Protein AF-A0A8J4U2X2-F1 (afdb_monomer_lite)

InterPro domains:
  IPR003360 US22-like [PF02393] (19-129)

Radius of gyration: 14.1 Å; chains: 1; bounding box: 42×29×34 Å

Foldseek 3Di:
DVVLLVQQQPAADPVRWGPVVVLQVSLVVCAQDWAAFPPPHPKTWGRHWCCPFPCRPVPVVQQQVQPFWDLHRWHKTWGTWIAPQPAQAVNNTWTWIQTRQAFIWTDHDQKTARQGSHSCCCRVPHGRPPHPDMTGGNPSVPVD

pLDDT: mean 94.28, std 7.14, range [53.06, 98.69]

Structure (mmCIF, N/CA/C/O backbone):
data_AF-A0A8J4U2X2-F1
#
_entry.id   AF-A0A8J4U2X2-F1
#
loop_
_atom_site.group_PDB
_atom_site.id
_atom_site.type_symbol
_atom_site.label_atom_id
_atom_site.label_alt_id
_atom_site.label_comp_id
_atom_site.label_asym_id
_atom_site.label_entity_id
_atom_site.label_seq_id
_atom_site.pdbx_PDB_ins_code
_atom_site.Cartn_x
_atom_site.Cartn_y
_atom_site.Cartn_z
_atom_site.occupancy
_atom_site.B_iso_or_equiv
_atom_site.auth_seq_id
_atom_site.auth_comp_id
_atom_site.auth_asym_id
_atom_site.auth_atom_id
_atom_site.pdbx_PDB_model_num
ATOM 1 N N . CYS A 1 1 ? -15.477 -3.870 9.985 1.00 53.06 1 CYS A N 1
ATOM 2 C CA . CYS A 1 1 ? -16.219 -3.233 8.874 1.00 53.06 1 CYS A CA 1
ATOM 3 C C . CYS A 1 1 ? -15.967 -4.153 7.697 1.00 53.06 1 CYS A C 1
ATOM 5 O O . CYS A 1 1 ? -15.072 -3.908 6.908 1.00 53.06 1 CYS A O 1
ATOM 7 N N . ASP A 1 2 ? -16.656 -5.291 7.678 1.00 60.47 2 ASP A N 1
ATOM 8 C CA . ASP A 1 2 ? -16.091 -6.519 7.090 1.00 60.47 2 ASP A CA 1
ATOM 9 C C . ASP A 1 2 ? -16.287 -6.589 5.559 1.00 60.47 2 ASP A C 1
ATOM 11 O O . ASP A 1 2 ? -15.861 -7.535 4.898 1.00 60.47 2 ASP A O 1
ATOM 15 N N . GLY A 1 3 ? -16.943 -5.571 4.987 1.00 81.81 3 GLY A N 1
ATOM 16 C CA . GLY A 1 3 ? -17.270 -5.493 3.563 1.00 81.81 3 GLY A CA 1
ATOM 17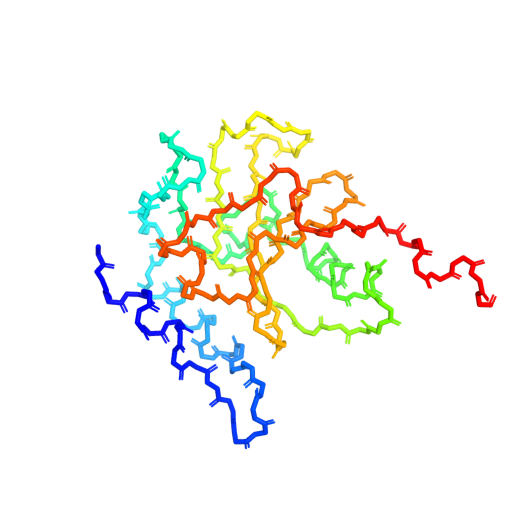 C C . GLY A 1 3 ? -16.063 -5.196 2.676 1.00 81.81 3 GLY A C 1
ATOM 18 O O . GLY A 1 3 ? -15.853 -5.901 1.696 1.00 81.81 3 GLY A O 1
ATOM 19 N N . ILE A 1 4 ? -15.239 -4.206 3.039 1.00 86.69 4 ILE A N 1
ATOM 20 C CA . ILE A 1 4 ? -14.114 -3.780 2.193 1.00 86.69 4 ILE A CA 1
ATOM 21 C C . ILE A 1 4 ? -13.025 -4.851 2.086 1.00 86.69 4 ILE A C 1
ATOM 23 O O . ILE A 1 4 ? -12.516 -5.090 0.999 1.00 86.69 4 ILE A O 1
ATOM 27 N N . GLU A 1 5 ? -12.704 -5.532 3.188 1.00 86.44 5 GLU A N 1
ATOM 28 C CA . GLU A 1 5 ? -11.699 -6.602 3.210 1.00 86.44 5 GLU A CA 1
ATOM 29 C C . GLU A 1 5 ? -12.090 -7.727 2.242 1.00 86.44 5 GLU A C 1
ATOM 31 O O . GLU A 1 5 ? -11.269 -8.206 1.463 1.00 86.44 5 GLU A O 1
ATOM 36 N N . SER A 1 6 ? -13.377 -8.094 2.254 1.00 85.56 6 SER A N 1
ATOM 37 C CA . SER A 1 6 ? -13.947 -9.117 1.375 1.00 85.56 6 SER A CA 1
ATOM 38 C C . SER A 1 6 ? -13.974 -8.678 -0.089 1.00 85.56 6 SER A C 1
ATOM 40 O O . SER A 1 6 ? -13.718 -9.499 -0.966 1.00 85.56 6 SER A O 1
ATOM 42 N N . GLU A 1 7 ? -14.284 -7.405 -0.357 1.00 91.50 7 GLU A N 1
ATOM 43 C CA . GLU A 1 7 ? -14.241 -6.851 -1.712 1.00 91.50 7 GLU A CA 1
ATOM 44 C C . GLU A 1 7 ? -12.805 -6.860 -2.238 1.00 91.50 7 GLU A C 1
ATOM 46 O O . GLU A 1 7 ? -12.560 -7.494 -3.253 1.00 91.50 7 GLU A O 1
ATOM 51 N N . LEU A 1 8 ? -11.844 -6.282 -1.511 1.00 88.94 8 LEU A N 1
ATOM 52 C CA . LEU A 1 8 ? -10.436 -6.222 -1.923 1.00 88.94 8 LEU A CA 1
ATOM 53 C C . LEU A 1 8 ? -9.803 -7.609 -2.119 1.00 88.94 8 LEU A C 1
ATOM 55 O O . LEU A 1 8 ? -9.038 -7.807 -3.058 1.00 88.94 8 LEU A O 1
ATOM 59 N N . ALA A 1 9 ? -10.127 -8.589 -1.270 1.00 85.00 9 ALA A N 1
ATOM 60 C CA . ALA A 1 9 ? -9.568 -9.938 -1.365 1.00 85.00 9 ALA A CA 1
ATOM 61 C C . ALA A 1 9 ? -10.111 -10.762 -2.551 1.00 85.00 9 ALA A C 1
ATOM 63 O O . ALA A 1 9 ? -9.589 -11.841 -2.823 1.00 85.00 9 ALA A O 1
ATOM 64 N N . GLY A 1 10 ? -11.171 -10.302 -3.224 1.00 81.00 10 GLY A N 1
ATOM 65 C CA . GLY A 1 10 ? -11.837 -11.023 -4.312 1.00 81.00 10 GLY A CA 1
ATOM 66 C C . GLY A 1 10 ? -11.496 -10.538 -5.723 1.00 81.00 10 GLY A C 1
ATOM 67 O O . GLY A 1 10 ? -12.020 -11.100 -6.684 1.00 81.00 10 GLY A O 1
ATOM 68 N N . LEU A 1 11 ? -10.661 -9.506 -5.867 1.00 86.75 11 LEU A N 1
ATOM 69 C CA . LEU A 1 11 ? -10.449 -8.814 -7.143 1.00 86.75 11 LEU A CA 1
ATOM 70 C C . LEU A 1 11 ? -9.293 -9.419 -7.928 1.00 86.75 11 LEU A C 1
ATOM 72 O O . LEU A 1 11 ? -8.173 -8.923 -7.884 1.00 86.75 11 LEU A O 1
ATOM 76 N N . TYR A 1 12 ? -9.585 -10.484 -8.670 1.00 85.44 12 TYR A N 1
ATOM 77 C CA . TYR A 1 12 ? -8.643 -11.103 -9.595 1.00 85.44 12 TYR A CA 1
ATOM 78 C C . TYR A 1 12 ? -9.161 -11.034 -11.033 1.00 85.44 12 TYR A C 1
ATOM 80 O O . TYR A 1 12 ? -10.323 -11.327 -11.312 1.00 85.44 12 TYR A O 1
ATOM 88 N N . THR A 1 13 ? -8.263 -10.707 -11.953 1.00 84.44 13 THR A N 1
ATOM 89 C CA . THR A 1 13 ? -8.448 -10.829 -13.400 1.00 84.44 13 THR A CA 1
ATOM 90 C C . THR A 1 13 ? -8.483 -12.300 -13.831 1.00 84.44 13 THR A C 1
ATOM 92 O O . THR A 1 13 ? -8.025 -13.194 -13.115 1.00 84.44 13 THR A O 1
ATOM 95 N N . GLU A 1 14 ? -8.940 -12.572 -15.059 1.00 76.12 14 GLU A N 1
ATOM 96 C CA . GLU A 1 14 ? -8.900 -13.923 -15.650 1.00 76.12 14 GLU A CA 1
ATOM 97 C C . GLU A 1 14 ? -7.474 -14.510 -15.731 1.00 76.12 14 GLU A C 1
ATOM 99 O O . GLU A 1 14 ? -7.305 -15.728 -15.777 1.00 76.12 14 GLU A O 1
ATOM 104 N N . GLY A 1 15 ? -6.443 -13.653 -15.713 1.00 78.00 15 GLY A N 1
ATOM 105 C CA . GLY A 1 15 ? -5.028 -14.034 -15.707 1.00 78.00 15 GLY A CA 1
ATOM 106 C C . GLY A 1 15 ? -4.449 -14.349 -14.323 1.00 78.00 15 GLY A C 1
ATOM 107 O O . GLY A 1 15 ? -3.265 -14.662 -14.230 1.00 78.00 15 GLY A O 1
ATOM 108 N N . GLY A 1 16 ? -5.246 -14.260 -13.252 1.00 83.50 16 GLY A N 1
ATOM 109 C CA . GLY A 1 16 ? -4.808 -14.526 -11.877 1.00 83.50 16 GLY A CA 1
ATOM 110 C C . GLY A 1 16 ? -4.042 -13.380 -11.205 1.00 83.50 16 GLY A C 1
ATOM 111 O O . GLY A 1 16 ? -3.553 -13.566 -10.095 1.00 83.50 16 GLY A O 1
ATOM 112 N N . ARG A 1 17 ? -3.953 -12.210 -11.850 1.00 89.81 17 ARG A N 1
ATOM 113 C CA . ARG A 1 17 ? -3.439 -10.958 -11.262 1.00 89.81 17 ARG A CA 1
ATOM 114 C C . ARG A 1 17 ? -4.555 -10.161 -10.608 1.00 89.81 17 ARG A C 1
ATOM 116 O O . ARG A 1 17 ? -5.710 -10.347 -10.986 1.00 89.81 17 ARG A O 1
ATOM 123 N N . ILE A 1 18 ? -4.219 -9.254 -9.701 1.00 93.94 18 ILE A N 1
ATOM 124 C CA . ILE A 1 18 ? -5.191 -8.335 -9.105 1.00 93.94 18 ILE A CA 1
ATOM 125 C C . ILE A 1 18 ? -5.777 -7.399 -10.170 1.00 93.94 18 ILE A C 1
ATOM 127 O O . ILE A 1 18 ? -5.052 -6.873 -11.013 1.00 93.94 18 ILE A O 1
ATOM 131 N N . ASP A 1 19 ? -7.093 -7.186 -10.131 1.00 95.81 19 ASP A N 1
ATOM 132 C CA . ASP A 1 19 ? -7.762 -6.149 -10.927 1.00 95.81 19 ASP A CA 1
ATOM 133 C C . ASP A 1 19 ? -7.608 -4.790 -10.228 1.00 95.81 19 ASP A C 1
ATOM 135 O O . ASP A 1 19 ? -8.404 -4.414 -9.363 1.00 95.81 19 ASP A O 1
ATOM 139 N N . LEU A 1 20 ? -6.526 -4.081 -10.554 1.00 95.56 20 LEU A N 1
ATOM 140 C CA . LEU A 1 20 ? -6.153 -2.833 -9.886 1.00 95.56 20 LEU A CA 1
ATOM 141 C C . LEU A 1 20 ? -7.125 -1.674 -10.163 1.00 95.56 20 LEU A C 1
ATOM 143 O O . LEU A 1 20 ? -7.290 -0.807 -9.300 1.00 95.56 20 LEU A O 1
ATOM 147 N N . ASP A 1 21 ? -7.812 -1.677 -11.307 1.00 95.69 21 ASP A N 1
ATOM 148 C CA . ASP A 1 21 ? -8.833 -0.672 -11.624 1.00 95.69 21 ASP A CA 1
ATOM 149 C C . ASP A 1 21 ? -10.045 -0.833 -10.698 1.00 95.69 21 ASP A C 1
ATOM 151 O O . ASP A 1 21 ? -10.542 0.144 -10.123 1.00 95.69 21 ASP A O 1
ATOM 155 N N . GLU A 1 22 ? -10.502 -2.072 -10.490 1.00 95.88 22 GLU A N 1
ATOM 156 C CA . GLU A 1 22 ? -11.591 -2.323 -9.547 1.00 95.88 22 GLU A CA 1
ATOM 157 C C . GLU A 1 22 ? -11.149 -2.108 -8.095 1.00 95.88 22 GLU A C 1
ATOM 159 O O . GLU A 1 22 ? -11.928 -1.578 -7.298 1.00 95.88 22 GLU A O 1
ATOM 164 N N . VAL A 1 23 ? -9.890 -2.402 -7.747 1.00 97.12 23 VAL A N 1
ATOM 165 C CA . VAL A 1 23 ? -9.336 -2.040 -6.430 1.00 97.12 23 VAL A CA 1
ATOM 166 C C . VAL A 1 23 ? -9.434 -0.533 -6.215 1.00 97.12 23 VAL A C 1
ATOM 168 O O . VAL A 1 23 ? -9.952 -0.104 -5.183 1.00 97.12 23 VAL A O 1
ATOM 171 N N . ALA A 1 24 ? -9.005 0.285 -7.180 1.00 96.69 24 ALA A N 1
ATOM 172 C CA . ALA A 1 24 ? -9.092 1.740 -7.077 1.00 96.69 24 ALA A CA 1
ATOM 173 C C . ALA A 1 24 ? -10.549 2.218 -6.914 1.00 96.69 24 ALA A C 1
ATOM 175 O O . ALA A 1 24 ? -10.826 3.117 -6.110 1.00 96.69 24 ALA A O 1
ATOM 176 N N . ASN A 1 25 ? -11.507 1.583 -7.601 1.00 96.88 25 ASN A N 1
ATOM 177 C CA . ASN A 1 25 ? -12.938 1.862 -7.431 1.00 96.88 25 ASN A CA 1
ATOM 178 C C . ASN A 1 25 ? -13.441 1.525 -6.021 1.00 96.88 25 ASN A C 1
ATOM 180 O O . ASN A 1 25 ? -14.213 2.298 -5.440 1.00 96.88 25 ASN A O 1
ATOM 184 N N . VAL A 1 26 ? -13.025 0.386 -5.462 1.00 96.38 26 VAL A N 1
ATOM 185 C CA . VAL A 1 26 ? -13.357 -0.024 -4.090 1.00 96.38 26 VAL A CA 1
ATOM 186 C C . VAL A 1 26 ? -12.739 0.949 -3.087 1.00 96.38 26 VAL A C 1
ATOM 188 O O . VAL A 1 26 ? -13.463 1.509 -2.264 1.00 96.38 26 VAL A O 1
ATOM 191 N N . VAL A 1 27 ? -11.445 1.250 -3.199 1.00 97.31 27 VAL A N 1
ATOM 192 C CA . VAL A 1 27 ? -10.744 2.213 -2.331 1.00 97.31 27 VAL A CA 1
ATOM 193 C C . VAL A 1 27 ? -11.444 3.570 -2.346 1.00 97.31 27 VAL A C 1
ATOM 195 O O . VAL A 1 27 ? -11.755 4.118 -1.290 1.00 97.31 27 VAL A O 1
ATOM 198 N N . LYS A 1 28 ? -11.794 4.088 -3.528 1.00 96.88 28 LYS A N 1
ATOM 199 C CA . LYS A 1 28 ? -12.529 5.353 -3.666 1.00 96.88 28 LYS A CA 1
ATOM 200 C C . LYS A 1 28 ? -13.888 5.318 -2.969 1.00 96.88 28 LYS A C 1
ATOM 202 O O . LYS A 1 28 ? -14.274 6.291 -2.323 1.00 96.88 28 LYS A O 1
ATOM 207 N N . ARG A 1 29 ? -14.621 4.209 -3.088 1.00 96.31 29 ARG A N 1
ATOM 208 C CA . ARG A 1 29 ? -15.949 4.024 -2.480 1.00 96.31 29 ARG A CA 1
ATOM 209 C C . ARG A 1 29 ? -15.893 3.997 -0.955 1.00 96.31 29 ARG A C 1
ATOM 211 O O . ARG A 1 29 ? -16.815 4.492 -0.311 1.00 96.31 29 ARG A O 1
ATOM 218 N N . TYR A 1 30 ? -14.823 3.437 -0.399 1.00 96.44 30 TYR A N 1
ATOM 219 C CA . TYR A 1 30 ? -14.612 3.301 1.041 1.00 96.44 30 TYR A CA 1
ATOM 220 C C . TYR A 1 30 ? -13.641 4.339 1.622 1.00 96.44 30 TYR A C 1
ATOM 222 O O . TYR A 1 30 ? -13.275 4.238 2.794 1.00 96.44 30 TYR A O 1
ATOM 230 N N . SER A 1 31 ? -13.247 5.349 0.843 1.00 97.06 31 SER A N 1
ATOM 231 C CA . SER A 1 31 ? -12.298 6.377 1.268 1.00 97.06 31 SER A CA 1
ATOM 232 C C . SER A 1 31 ? -12.729 7.043 2.581 1.00 97.06 31 SER A C 1
ATOM 234 O O . SER A 1 31 ? -13.887 7.424 2.757 1.00 97.06 31 SER A O 1
ATOM 236 N N . GLY A 1 32 ? -11.787 7.188 3.510 1.00 96.31 32 GLY A N 1
ATOM 237 C CA . GLY A 1 32 ? -12.006 7.685 4.870 1.00 96.31 32 GLY A CA 1
ATOM 238 C C . GLY A 1 32 ? -12.421 6.612 5.883 1.00 96.31 32 GLY A C 1
ATOM 239 O O . GLY A 1 32 ? -12.521 6.912 7.073 1.00 96.31 32 GLY A O 1
ATOM 240 N N . THR A 1 33 ? -12.644 5.364 5.457 1.00 97.06 33 THR A N 1
ATOM 241 C CA . THR A 1 33 ? -12.889 4.250 6.384 1.00 97.06 33 THR A CA 1
ATOM 242 C C . THR A 1 33 ? -11.633 3.967 7.202 1.00 97.06 33 THR A C 1
ATOM 244 O O . THR A 1 33 ? -10.540 3.875 6.652 1.00 97.06 33 THR A O 1
ATOM 247 N N . ILE A 1 34 ? -11.798 3.789 8.513 1.00 97.19 34 ILE A N 1
ATOM 248 C CA . ILE A 1 34 ? -10.719 3.414 9.431 1.00 97.19 34 ILE A CA 1
ATOM 249 C C . ILE A 1 34 ? -10.882 1.943 9.810 1.00 97.19 34 ILE A C 1
ATOM 251 O O . ILE A 1 34 ? -11.919 1.551 10.356 1.00 97.19 34 ILE A O 1
ATOM 255 N N . ILE A 1 35 ? -9.864 1.134 9.528 1.00 95.81 35 ILE A N 1
ATOM 256 C CA . ILE A 1 35 ? -9.836 -0.302 9.808 1.00 95.81 35 ILE A CA 1
ATOM 257 C C . ILE A 1 35 ? -8.730 -0.574 10.833 1.00 95.81 35 ILE A C 1
ATOM 259 O O . ILE A 1 35 ? -7.553 -0.413 10.508 1.00 95.81 35 ILE A O 1
ATOM 263 N N . PRO A 1 36 ? -9.066 -0.973 12.071 1.00 96.31 36 PRO A N 1
ATOM 264 C CA . PRO A 1 36 ? -8.062 -1.341 13.061 1.00 96.31 36 PRO A CA 1
ATOM 265 C C . PRO A 1 36 ? -7.208 -2.509 12.573 1.00 96.31 36 PRO A C 1
ATOM 267 O O . PRO A 1 36 ? -7.742 -3.538 12.163 1.00 96.31 36 PRO A O 1
ATOM 270 N N . LEU A 1 37 ? -5.888 -2.367 12.663 1.00 96.25 37 LEU A N 1
ATOM 271 C CA . LEU A 1 37 ? -4.974 -3.460 12.361 1.00 96.25 37 LEU A CA 1
ATOM 272 C C . LEU A 1 37 ? -4.931 -4.438 13.535 1.00 96.25 37 LEU A C 1
ATOM 274 O O . LEU A 1 37 ? -4.976 -4.046 14.706 1.00 96.25 37 LEU A O 1
ATOM 278 N N . LYS A 1 38 ? -4.819 -5.730 13.222 1.00 96.25 38 LYS A N 1
ATOM 279 C CA . LYS A 1 38 ? -4.626 -6.759 14.248 1.00 96.25 38 LYS A CA 1
ATOM 280 C C . LYS A 1 38 ? -3.241 -6.661 14.877 1.00 96.25 38 LYS A C 1
ATOM 282 O O . LYS A 1 38 ? -3.119 -6.724 16.099 1.00 96.25 38 LYS A O 1
ATOM 287 N N . GLU A 1 39 ? -2.238 -6.472 14.030 1.00 96.25 39 GLU A N 1
ATOM 288 C CA . GLU A 1 39 ? -0.882 -6.086 14.393 1.00 96.25 39 GLU A CA 1
ATOM 289 C C . GLU A 1 39 ? -0.376 -5.043 13.380 1.00 96.25 39 GLU A C 1
ATOM 291 O O . GLU A 1 39 ? -0.773 -5.101 12.214 1.00 96.25 39 GLU A O 1
ATOM 296 N N . PRO A 1 40 ? 0.468 -4.089 13.797 1.00 96.31 40 PRO A N 1
ATOM 297 C CA . PRO A 1 40 ? 0.751 -3.760 15.190 1.00 96.31 40 PRO A CA 1
ATOM 298 C C . PRO A 1 40 ? -0.480 -3.149 15.882 1.00 96.31 40 PRO A C 1
ATOM 300 O O . PRO A 1 40 ? -1.194 -2.314 15.322 1.00 96.31 40 PRO A O 1
ATOM 303 N N . LYS A 1 41 ? -0.749 -3.570 17.124 1.00 96.12 41 LYS A N 1
ATOM 304 C CA . LYS A 1 41 ? -1.906 -3.076 17.894 1.00 96.12 41 LYS A CA 1
ATOM 305 C C . LYS A 1 41 ? -1.869 -1.567 18.110 1.00 96.12 41 LYS A C 1
ATOM 307 O O . LYS A 1 41 ? -0.829 -0.995 18.414 1.00 96.12 41 LYS A O 1
ATOM 312 N N . GLY A 1 42 ? -3.051 -0.958 18.080 1.00 96.81 42 GLY A N 1
ATOM 313 C CA . GLY A 1 42 ? -3.229 0.478 18.318 1.00 96.81 42 GLY A CA 1
ATOM 314 C C . GLY A 1 42 ? -3.132 1.327 17.053 1.00 96.81 42 GLY A C 1
ATOM 315 O O . GLY A 1 42 ? -3.497 2.497 17.100 1.00 96.81 42 GLY A O 1
ATOM 316 N N . TYR A 1 43 ? -2.736 0.727 15.931 1.00 97.88 43 TYR A N 1
ATOM 317 C CA . TYR A 1 43 ? -2.733 1.365 14.622 1.00 97.88 43 TYR A CA 1
ATOM 318 C C . TYR A 1 43 ? -3.960 0.964 13.808 1.00 97.88 43 TYR A C 1
ATOM 320 O O . TYR A 1 43 ? -4.629 -0.038 14.075 1.00 97.88 43 TYR A O 1
ATOM 328 N N . SER A 1 44 ? -4.297 1.791 12.828 1.00 97.75 44 SER A N 1
ATOM 329 C CA . SER A 1 44 ? -5.401 1.548 11.907 1.00 97.75 44 SER A CA 1
ATOM 330 C C . SER A 1 44 ? -4.981 1.934 10.502 1.00 97.75 44 SER A C 1
ATOM 332 O O . SER A 1 44 ? -4.285 2.928 10.320 1.00 97.75 44 SER A O 1
ATOM 334 N N . LEU A 1 45 ? -5.447 1.167 9.524 1.00 98.19 45 LEU A N 1
ATOM 335 C CA . LEU A 1 45 ? -5.409 1.564 8.130 1.00 98.19 45 LEU A CA 1
ATOM 336 C C . LEU A 1 45 ? -6.534 2.568 7.882 1.00 98.19 45 LEU A C 1
ATOM 338 O O . LEU A 1 45 ? -7.714 2.251 8.067 1.00 98.19 45 LEU A O 1
ATOM 342 N N . ARG A 1 46 ? -6.178 3.767 7.438 1.00 98.19 46 ARG A N 1
ATOM 343 C CA . ARG A 1 46 ? -7.107 4.713 6.834 1.00 98.19 46 ARG A CA 1
ATOM 344 C C . ARG A 1 46 ? -7.173 4.427 5.344 1.00 98.19 46 ARG A C 1
ATOM 346 O O . ARG A 1 46 ? -6.200 4.623 4.629 1.00 98.19 46 ARG A O 1
ATOM 353 N N . VAL A 1 47 ? -8.324 3.959 4.880 1.00 98.50 47 VAL A N 1
ATOM 354 C CA . VAL A 1 47 ? -8.555 3.666 3.464 1.00 98.50 47 VAL A CA 1
ATOM 355 C C . VAL A 1 47 ? -8.581 4.976 2.690 1.00 98.50 47 VAL A C 1
ATOM 357 O O . VAL A 1 47 ? -9.404 5.851 2.967 1.00 98.50 47 VAL A O 1
ATOM 360 N N . CYS A 1 48 ? -7.701 5.105 1.710 1.00 98.44 48 CYS A N 1
ATOM 361 C CA . CYS A 1 48 ? -7.655 6.217 0.772 1.00 98.44 48 CYS A CA 1
ATOM 362 C C . CYS A 1 48 ? -6.843 5.814 -0.462 1.00 98.44 48 CYS A C 1
ATOM 364 O O . CYS A 1 48 ? -6.036 4.891 -0.404 1.00 98.44 48 CYS A O 1
ATOM 366 N N . GLY A 1 49 ? -7.079 6.503 -1.580 1.00 98.06 49 GLY A N 1
ATOM 367 C CA . GLY A 1 49 ? -6.133 6.497 -2.696 1.00 98.06 49 GLY A CA 1
ATOM 368 C C . GLY A 1 49 ? -4.995 7.486 -2.438 1.00 98.06 49 GLY A C 1
ATOM 369 O O . GLY A 1 49 ? -4.958 8.127 -1.387 1.00 98.06 49 GLY A O 1
ATOM 370 N N . GLN A 1 50 ? -4.118 7.668 -3.424 1.00 97.69 50 GLN A N 1
ATOM 371 C CA . GLN A 1 50 ? -2.956 8.558 -3.322 1.00 97.69 50 GLN A CA 1
ATOM 372 C C . GLN A 1 50 ? -3.314 9.997 -2.912 1.00 97.69 50 GLN A C 1
ATOM 374 O O . GLN A 1 50 ? -2.649 10.579 -2.069 1.00 97.69 50 GLN A O 1
ATOM 379 N N . ASP A 1 51 ? -4.409 10.560 -3.426 1.00 97.38 51 ASP A N 1
ATOM 380 C CA . ASP A 1 51 ? -4.850 11.918 -3.054 1.00 97.38 51 ASP A CA 1
ATOM 381 C C . ASP A 1 51 ? -5.212 12.078 -1.566 1.00 97.38 51 ASP A C 1
ATOM 383 O O . ASP A 1 51 ? -5.399 13.188 -1.072 1.00 97.38 51 ASP A O 1
ATOM 387 N N . GLY A 1 52 ? -5.368 10.969 -0.841 1.00 97.81 52 GLY A N 1
ATOM 388 C CA . GLY A 1 52 ? -5.574 10.969 0.600 1.00 97.81 52 GLY A CA 1
ATOM 389 C C . GLY A 1 52 ? -4.304 10.711 1.403 1.00 97.81 52 GLY A C 1
ATOM 390 O O . GLY A 1 52 ? -4.442 10.427 2.591 1.00 97.81 52 GLY A O 1
ATOM 391 N N . THR A 1 53 ? -3.121 10.744 0.792 1.00 98.12 53 THR A N 1
ATOM 392 C CA . THR A 1 53 ? -1.827 10.583 1.468 1.00 98.12 53 THR A CA 1
ATOM 393 C C . THR A 1 53 ? -1.013 11.876 1.416 1.00 98.12 53 THR A C 1
ATOM 395 O O . THR A 1 53 ? -1.395 12.851 0.758 1.00 98.12 53 THR A O 1
ATOM 398 N N . VAL A 1 54 ? 0.146 11.882 2.069 1.00 96.69 54 VAL A N 1
ATOM 399 C CA . VAL A 1 54 ? 1.154 12.949 1.948 1.00 96.69 54 VAL A CA 1
ATOM 400 C C . VAL A 1 54 ? 1.701 13.121 0.521 1.00 96.69 54 VAL A C 1
ATOM 402 O O . VAL A 1 54 ? 2.272 14.166 0.224 1.00 96.69 54 VAL A O 1
ATOM 405 N N . TYR A 1 55 ? 1.462 12.155 -0.376 1.00 97.12 55 TYR A N 1
ATOM 406 C CA . TYR A 1 55 ? 1.871 12.166 -1.789 1.00 97.12 55 TYR A CA 1
ATOM 407 C C . TYR A 1 55 ? 0.730 12.558 -2.744 1.00 97.12 55 TYR A C 1
ATOM 409 O O . TYR A 1 55 ? 0.728 12.177 -3.917 1.00 97.12 55 TYR A O 1
ATOM 417 N N . SER A 1 56 ? -0.280 13.284 -2.255 1.00 97.50 56 SER A N 1
ATOM 418 C CA . SER A 1 56 ? -1.398 13.760 -3.077 1.00 97.50 56 SER A CA 1
ATOM 419 C C . SER A 1 56 ? -0.909 14.531 -4.309 1.00 97.50 56 SER A C 1
ATOM 421 O O . SER A 1 56 ? -0.216 15.540 -4.188 1.00 97.50 56 SER A O 1
ATOM 423 N N . GLY A 1 57 ? -1.355 14.107 -5.495 1.00 94.94 57 GLY A N 1
ATOM 424 C CA . GLY A 1 57 ? -0.982 14.719 -6.775 1.00 94.94 57 GLY A CA 1
ATOM 425 C C . GLY A 1 57 ? 0.456 14.457 -7.246 1.00 94.94 57 GLY A C 1
ATOM 426 O O . GLY A 1 57 ? 0.850 15.030 -8.261 1.00 94.94 57 GLY A O 1
ATOM 427 N N . ASP A 1 58 ? 1.227 13.620 -6.547 1.00 96.44 58 ASP A N 1
ATOM 428 C CA . ASP A 1 58 ? 2.600 13.269 -6.925 1.00 96.44 58 ASP A CA 1
ATOM 429 C C . ASP A 1 58 ? 2.633 12.053 -7.867 1.00 96.44 58 ASP A C 1
ATOM 431 O O . ASP A 1 58 ? 2.939 10.923 -7.485 1.00 96.44 58 ASP A O 1
ATOM 435 N N . GLU A 1 59 ? 2.235 12.267 -9.121 1.00 94.81 59 GLU A N 1
ATOM 436 C CA . GLU A 1 59 ? 2.211 11.198 -10.130 1.00 94.81 59 GLU A CA 1
ATOM 437 C C . GLU A 1 59 ? 3.604 10.58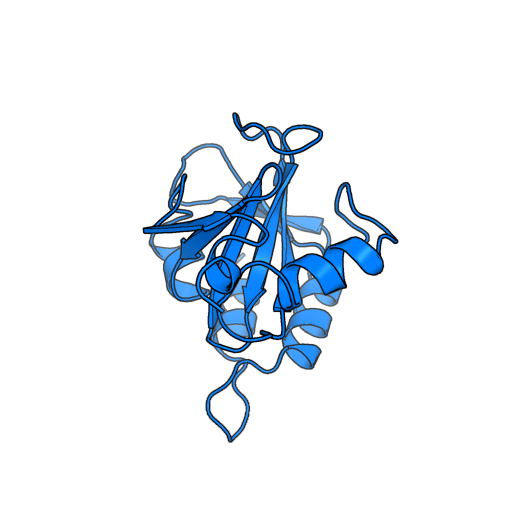0 -10.366 1.00 94.81 59 GLU A C 1
ATOM 439 O O . GLU A 1 59 ? 3.694 9.402 -10.711 1.00 94.81 59 GLU A O 1
ATOM 444 N N . GLU A 1 60 ? 4.683 11.343 -10.153 1.00 96.81 60 GLU A N 1
ATOM 445 C CA . GLU A 1 60 ? 6.061 10.867 -10.324 1.00 96.81 60 GLU A CA 1
ATOM 446 C C . GLU A 1 60 ? 6.438 9.847 -9.245 1.00 96.81 60 GLU A C 1
ATOM 448 O O . GLU A 1 60 ? 7.002 8.804 -9.575 1.00 96.81 60 GLU A O 1
ATOM 453 N N . GLU A 1 61 ? 6.066 10.090 -7.986 1.00 96.38 61 GLU A N 1
ATOM 454 C CA . GLU A 1 61 ? 6.313 9.149 -6.888 1.00 96.38 61 GLU A CA 1
ATOM 455 C C . GLU A 1 61 ? 5.574 7.816 -7.103 1.00 96.38 61 GLU A C 1
ATOM 457 O O . GLU A 1 61 ? 6.141 6.738 -6.907 1.00 96.38 61 GLU A O 1
ATOM 462 N N . LEU A 1 62 ? 4.325 7.863 -7.584 1.00 94.62 62 LEU A N 1
ATOM 463 C CA . LEU A 1 62 ? 3.569 6.645 -7.887 1.00 94.62 62 LEU A CA 1
ATOM 464 C C . LEU A 1 62 ? 4.231 5.828 -9.005 1.00 94.62 62 LEU A C 1
ATOM 466 O O . LEU A 1 62 ? 4.269 4.601 -8.921 1.00 94.62 62 LEU A O 1
ATOM 470 N N . GLU A 1 63 ? 4.745 6.476 -10.051 1.00 97.44 63 GLU A N 1
ATOM 471 C CA . GLU A 1 63 ? 5.497 5.778 -11.098 1.00 97.44 63 GLU A CA 1
ATOM 472 C C . GLU A 1 63 ? 6.846 5.259 -10.578 1.00 97.44 63 GLU A C 1
ATOM 474 O O . GLU A 1 63 ? 7.241 4.144 -10.922 1.00 97.44 63 GLU A O 1
ATOM 479 N N . ALA A 1 64 ? 7.506 5.981 -9.668 1.00 97.25 64 ALA A N 1
ATOM 480 C CA . ALA A 1 64 ? 8.746 5.527 -9.048 1.00 97.25 64 ALA A CA 1
ATOM 481 C C . ALA A 1 64 ? 8.560 4.226 -8.250 1.00 97.25 64 ALA A C 1
ATOM 483 O O . ALA A 1 64 ? 9.370 3.307 -8.399 1.00 97.25 64 ALA A O 1
ATOM 484 N N . TRP A 1 65 ? 7.481 4.100 -7.466 1.00 97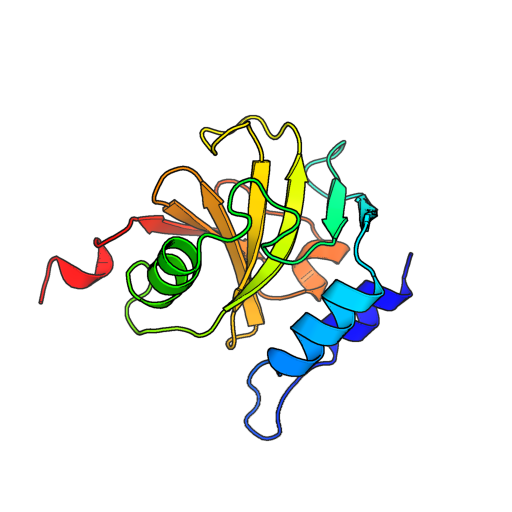.81 65 TRP A N 1
ATOM 485 C CA . TRP A 1 65 ? 7.151 2.861 -6.744 1.00 97.81 65 TRP A CA 1
ATOM 486 C C . TRP A 1 65 ? 6.982 1.657 -7.676 1.00 97.81 65 TRP A C 1
ATOM 488 O O . TRP A 1 65 ? 7.357 0.543 -7.309 1.00 97.81 65 TRP A O 1
ATOM 498 N N . LYS A 1 66 ? 6.462 1.879 -8.888 1.00 98.00 66 LYS A N 1
ATOM 499 C CA . LYS A 1 66 ? 6.266 0.825 -9.893 1.00 98.00 66 LYS A CA 1
ATOM 500 C C . LYS A 1 66 ? 7.561 0.425 -10.588 1.00 98.00 66 LYS A C 1
ATOM 502 O O . LYS A 1 66 ? 7.716 -0.747 -10.918 1.00 98.00 66 LYS A O 1
ATOM 507 N N . ASP A 1 67 ? 8.459 1.379 -10.828 1.00 97.50 67 ASP A N 1
ATOM 508 C CA . ASP A 1 67 ? 9.604 1.200 -11.726 1.00 97.50 67 ASP A CA 1
ATOM 509 C C . ASP A 1 67 ? 10.921 0.862 -11.027 1.00 97.50 67 ASP A C 1
ATOM 511 O O . ASP A 1 67 ? 11.740 0.150 -11.608 1.00 97.50 67 ASP A O 1
ATOM 515 N N . PHE A 1 68 ? 11.167 1.389 -9.824 1.00 96.69 68 PHE A N 1
ATOM 516 C CA . PHE A 1 68 ? 12.543 1.496 -9.316 1.00 96.69 68 PHE A CA 1
ATOM 517 C C . PHE A 1 68 ? 12.8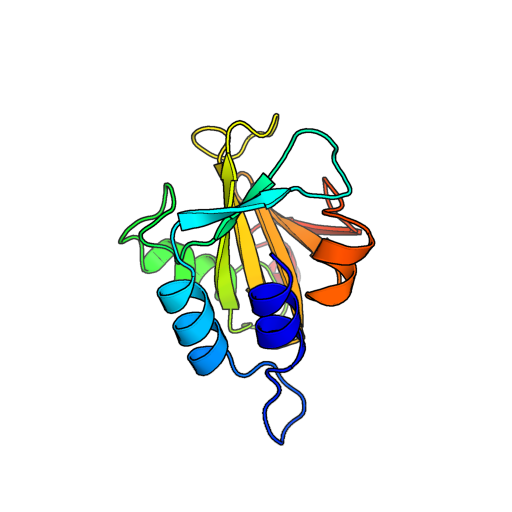67 0.658 -8.081 1.00 96.69 68 PHE A C 1
ATOM 519 O O . PHE A 1 68 ? 13.996 0.715 -7.596 1.00 96.69 68 PHE A O 1
ATOM 526 N N . TYR A 1 69 ? 11.923 -0.131 -7.579 1.00 97.25 69 TYR A N 1
ATOM 527 C CA . TYR A 1 69 ? 12.113 -0.888 -6.339 1.00 97.25 69 TYR A CA 1
ATOM 528 C C . TYR A 1 69 ? 12.224 -2.393 -6.569 1.00 97.25 69 TYR A C 1
ATOM 530 O O . TYR A 1 69 ? 13.078 -3.054 -5.978 1.00 97.25 69 TYR A O 1
ATOM 538 N N . LEU A 1 70 ? 11.376 -2.944 -7.435 1.00 96.75 70 LEU A N 1
ATOM 539 C CA . LEU A 1 70 ? 11.321 -4.376 -7.712 1.00 96.75 70 LEU A CA 1
ATOM 540 C C . LEU A 1 70 ? 12.103 -4.718 -8.996 1.00 96.75 70 LEU A C 1
ATOM 542 O O . LEU A 1 70 ? 12.274 -3.848 -9.847 1.00 96.75 70 LEU A O 1
ATOM 546 N N . PRO A 1 71 ? 12.573 -5.974 -9.167 1.00 94.06 71 PRO A N 1
ATOM 547 C CA . PRO A 1 71 ? 13.411 -6.362 -10.313 1.00 94.06 71 PRO A CA 1
ATOM 548 C C . PRO A 1 71 ? 12.779 -6.135 -11.694 1.00 94.06 71 PRO A C 1
ATOM 550 O O . PRO A 1 71 ? 13.484 -6.044 -12.697 1.00 94.06 71 PRO A O 1
ATOM 553 N N . GLU A 1 72 ? 11.452 -6.085 -11.749 1.00 94.38 72 GLU A N 1
ATOM 554 C CA . GLU A 1 72 ? 10.672 -5.747 -12.933 1.00 94.38 72 GLU A CA 1
ATOM 555 C C . GLU A 1 72 ? 9.649 -4.678 -12.546 1.00 94.38 72 GLU A C 1
ATOM 557 O O . GLU A 1 72 ? 9.257 -4.591 -11.379 1.00 94.38 72 GLU A O 1
ATOM 562 N N . ARG A 1 73 ? 9.189 -3.891 -13.529 1.00 96.06 73 ARG A N 1
ATOM 563 C CA . ARG A 1 73 ? 8.087 -2.952 -13.304 1.00 96.06 73 ARG A CA 1
ATOM 564 C C . ARG A 1 73 ? 6.850 -3.721 -12.851 1.00 96.06 73 ARG A C 1
ATOM 566 O O . ARG A 1 73 ? 6.408 -4.628 -13.557 1.00 96.06 73 ARG A O 1
ATOM 573 N N . MET A 1 74 ? 6.258 -3.294 -11.741 1.00 97.12 74 MET A N 1
ATOM 574 C CA . MET A 1 74 ? 5.027 -3.871 -11.207 1.00 97.12 74 MET A CA 1
ATOM 575 C C . MET A 1 74 ? 3.951 -2.801 -11.083 1.00 97.12 74 MET A C 1
ATOM 577 O O . MET A 1 74 ? 4.176 -1.757 -10.477 1.00 97.12 74 MET A O 1
ATOM 581 N N . GLU A 1 75 ? 2.756 -3.062 -11.614 1.00 97.44 75 GLU A N 1
ATOM 582 C CA . GLU A 1 75 ? 1.630 -2.155 -11.387 1.00 97.44 75 GLU A CA 1
ATOM 583 C C . GLU A 1 75 ? 1.146 -2.244 -9.933 1.00 97.44 75 GLU A C 1
ATOM 585 O O . GLU A 1 75 ? 1.091 -3.319 -9.325 1.00 97.44 75 GLU A O 1
ATOM 590 N N . MET A 1 76 ? 0.809 -1.088 -9.364 1.00 97.62 76 MET A N 1
ATOM 591 C CA . MET A 1 76 ? 0.433 -0.939 -7.960 1.00 97.62 76 MET A CA 1
ATOM 592 C C . MET A 1 76 ? -0.590 0.181 -7.789 1.00 97.62 76 MET A C 1
ATOM 594 O O . MET A 1 76 ? -0.602 1.146 -8.556 1.00 97.62 76 MET A O 1
ATOM 598 N N . VAL A 1 77 ? -1.415 0.081 -6.746 1.00 97.81 77 VAL A N 1
ATOM 599 C CA . VAL A 1 77 ? -2.347 1.141 -6.335 1.00 97.81 77 VAL A CA 1
ATOM 600 C C . VAL A 1 77 ? -2.288 1.375 -4.832 1.00 97.81 77 VAL A C 1
ATOM 602 O O . VAL A 1 77 ? -2.168 0.433 -4.048 1.00 97.81 77 VAL A O 1
ATOM 605 N N . VAL A 1 78 ? -2.420 2.635 -4.419 1.00 98.56 78 VAL A N 1
ATOM 606 C CA . VAL A 1 78 ? -2.549 2.996 -3.002 1.00 98.56 78 VAL A CA 1
ATOM 607 C C . VAL A 1 78 ? -3.897 2.506 -2.475 1.00 98.56 78 VAL A C 1
ATOM 609 O O . VAL A 1 78 ? -4.944 2.834 -3.039 1.00 98.56 78 VAL A O 1
ATOM 612 N N . ILE A 1 79 ? -3.870 1.737 -1.387 1.00 98.25 79 ILE A N 1
ATOM 613 C CA . ILE A 1 79 ? -5.075 1.240 -0.700 1.00 98.25 79 ILE A CA 1
ATOM 614 C C . ILE A 1 79 ? -5.339 1.942 0.636 1.00 98.25 79 ILE A C 1
ATOM 616 O O . ILE A 1 79 ? -6.431 1.819 1.199 1.00 98.25 79 ILE A O 1
ATOM 620 N N . GLY A 1 80 ? -4.359 2.686 1.147 1.00 98.31 80 GLY A N 1
ATOM 621 C CA . GLY A 1 80 ? -4.521 3.528 2.321 1.00 98.31 80 GLY A CA 1
ATOM 622 C C . GLY A 1 80 ? -3.202 3.927 2.961 1.00 98.31 80 GLY A C 1
ATOM 623 O O . GLY A 1 80 ? -2.130 3.675 2.418 1.00 98.31 80 GLY A O 1
ATOM 624 N N . ALA A 1 81 ? -3.301 4.519 4.145 1.00 98.56 81 ALA A N 1
ATOM 625 C CA . ALA A 1 81 ? -2.166 4.926 4.958 1.00 98.56 81 ALA A CA 1
ATOM 626 C C . ALA A 1 81 ? -2.362 4.562 6.436 1.00 98.56 81 ALA A C 1
ATOM 628 O O . ALA A 1 81 ? -3.493 4.481 6.928 1.00 98.56 81 ALA A O 1
ATOM 629 N N . VAL A 1 82 ? -1.260 4.346 7.151 1.00 98.38 82 VAL A N 1
ATOM 630 C CA . VAL A 1 82 ? -1.230 4.227 8.613 1.00 98.38 82 VAL A CA 1
ATOM 631 C C . VAL A 1 82 ? -0.596 5.488 9.187 1.00 98.38 82 VAL A C 1
ATOM 633 O O . VAL A 1 82 ? 0.593 5.734 9.005 1.00 98.38 82 VAL A O 1
ATOM 636 N N . ASP A 1 83 ? -1.403 6.271 9.899 1.00 98.06 83 ASP A N 1
ATOM 637 C CA . ASP A 1 83 ? -1.004 7.578 10.425 1.00 98.06 83 ASP A CA 1
ATOM 638 C C . ASP A 1 83 ? -0.227 7.471 11.746 1.00 98.06 83 ASP A C 1
ATOM 640 O O . ASP A 1 83 ? -0.541 6.626 12.594 1.00 98.06 83 ASP A O 1
ATOM 644 N N . ASN A 1 84 ? 0.690 8.416 11.991 1.00 97.38 84 ASN A N 1
ATOM 645 C CA . ASN A 1 84 ? 1.487 8.526 13.224 1.00 97.38 84 ASN A CA 1
ATOM 646 C C . ASN A 1 84 ? 2.269 7.239 13.547 1.00 97.38 84 ASN A C 1
ATOM 648 O O . ASN A 1 84 ? 2.408 6.844 14.714 1.00 97.38 84 ASN A O 1
ATOM 652 N N . PHE A 1 85 ? 2.722 6.539 12.510 1.00 97.06 85 PHE A N 1
ATOM 653 C CA . PHE A 1 85 ? 3.474 5.306 12.646 1.00 97.06 85 PHE A CA 1
ATOM 654 C C . PHE A 1 85 ? 4.942 5.624 12.991 1.00 97.06 85 PHE A C 1
ATOM 656 O O . PHE A 1 85 ? 5.542 6.477 12.343 1.00 97.06 85 PHE A O 1
ATOM 663 N N . PRO A 1 86 ? 5.550 4.991 14.013 1.00 95.25 86 PRO A N 1
ATOM 664 C CA . PRO A 1 86 ? 6.898 5.314 14.477 1.00 95.25 86 PRO A CA 1
ATOM 665 C C . PRO A 1 86 ? 7.946 4.745 13.511 1.00 95.25 86 PRO A C 1
ATOM 667 O O . PRO A 1 86 ? 8.541 3.698 13.765 1.00 95.25 86 PRO A O 1
ATOM 670 N N . CYS A 1 87 ? 8.117 5.441 12.397 1.00 94.62 87 CYS A N 1
ATOM 671 C CA . CYS A 1 87 ? 8.945 5.103 11.248 1.00 94.62 87 CYS A CA 1
ATOM 672 C C . CYS A 1 87 ? 9.557 6.386 10.666 1.00 94.62 87 CYS A C 1
ATOM 674 O O . CYS A 1 87 ? 9.225 7.492 11.108 1.00 94.62 87 CYS A O 1
ATOM 676 N N . GLU A 1 88 ? 10.435 6.233 9.684 1.00 95.38 88 GLU A N 1
ATOM 677 C CA . GLU A 1 88 ? 11.118 7.334 8.999 1.00 95.38 88 GLU A CA 1
ATOM 678 C C . GLU A 1 88 ? 10.306 7.895 7.816 1.00 95.38 88 GLU A C 1
ATOM 680 O O . GLU A 1 88 ? 10.725 8.858 7.178 1.00 95.38 88 GLU A O 1
ATOM 685 N N . ALA A 1 89 ? 9.116 7.343 7.542 1.00 95.44 89 ALA A N 1
ATOM 686 C CA . ALA A 1 89 ? 8.236 7.849 6.495 1.00 95.44 89 ALA A CA 1
ATOM 687 C C . ALA A 1 89 ? 7.881 9.325 6.735 1.00 95.44 89 ALA A C 1
ATOM 689 O O . ALA A 1 89 ? 7.701 9.776 7.875 1.00 95.44 89 ALA A O 1
ATOM 690 N N . PHE A 1 90 ? 7.744 10.083 5.646 1.00 93.19 90 PHE A N 1
ATOM 691 C CA . PHE A 1 90 ? 7.391 11.495 5.712 1.00 93.19 90 PHE A CA 1
ATOM 692 C C . PHE A 1 90 ? 6.068 11.705 6.471 1.00 93.19 90 PHE A C 1
ATOM 694 O O . PHE A 1 90 ? 5.091 10.991 6.258 1.00 93.19 90 PHE A O 1
ATOM 701 N N . ASP A 1 91 ? 6.063 12.666 7.400 1.00 95.38 91 ASP A N 1
ATOM 702 C CA . ASP A 1 91 ? 4.962 12.931 8.348 1.00 95.38 91 ASP A CA 1
ATOM 703 C C . ASP A 1 91 ? 4.494 11.707 9.168 1.00 95.3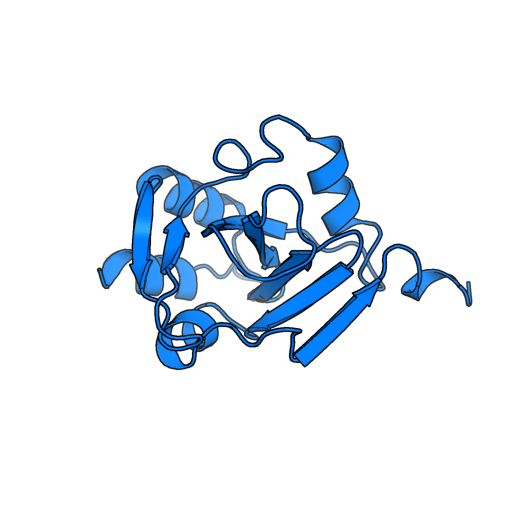8 91 ASP A C 1
ATOM 705 O O . ASP A 1 91 ? 3.386 11.690 9.702 1.00 95.38 91 ASP A O 1
ATOM 709 N N . GLN A 1 92 ? 5.340 10.674 9.295 1.00 96.62 92 GLN A N 1
ATOM 710 C CA . GLN A 1 92 ? 4.995 9.406 9.950 1.00 96.62 92 GLN A CA 1
ATOM 711 C C . GLN A 1 92 ? 3.757 8.731 9.336 1.00 96.62 92 GLN A C 1
ATOM 713 O O . GLN A 1 92 ? 3.019 8.019 10.028 1.00 96.62 92 GLN A O 1
ATOM 718 N N . GLU A 1 93 ? 3.513 8.965 8.045 1.00 97.69 93 GLU A N 1
ATOM 719 C CA . GLU A 1 93 ? 2.416 8.370 7.295 1.00 97.69 93 GLU A CA 1
ATOM 720 C C . GLU A 1 93 ? 2.942 7.206 6.446 1.00 97.69 93 GLU A C 1
ATOM 722 O O . GLU A 1 93 ? 3.566 7.392 5.402 1.00 97.69 93 GLU A O 1
ATOM 727 N N . LEU A 1 94 ? 2.685 5.980 6.904 1.00 98.00 94 LEU A N 1
ATOM 728 C CA . LEU A 1 94 ? 3.114 4.775 6.201 1.00 98.00 94 LEU A CA 1
ATOM 729 C C . LEU A 1 94 ? 2.082 4.410 5.124 1.00 98.00 94 LEU A C 1
ATOM 731 O O . LEU A 1 94 ? 0.990 3.930 5.441 1.00 98.00 94 LEU A O 1
ATOM 735 N N . VAL A 1 95 ? 2.417 4.639 3.855 1.00 98.50 95 VAL A N 1
ATOM 736 C CA . VAL A 1 95 ? 1.515 4.410 2.712 1.00 98.50 95 VAL A CA 1
ATOM 737 C C . VAL A 1 95 ? 1.526 2.944 2.300 1.00 98.50 95 VAL A C 1
ATOM 739 O O . VAL A 1 95 ? 2.593 2.370 2.103 1.00 98.50 95 VAL A O 1
ATOM 742 N N . LEU A 1 96 ? 0.343 2.342 2.153 1.00 98.62 96 LEU A N 1
ATOM 743 C CA . LEU A 1 96 ? 0.168 0.957 1.720 1.00 98.62 96 LEU A CA 1
ATOM 744 C C . LEU A 1 96 ? -0.241 0.874 0.247 1.00 98.62 96 LEU A C 1
ATOM 746 O O . LEU A 1 96 ? -1.228 1.478 -0.184 1.00 98.62 96 LEU A O 1
ATOM 750 N N . LEU A 1 97 ? 0.478 0.031 -0.485 1.00 98.62 97 LEU A N 1
ATOM 751 C CA . LEU A 1 97 ? 0.333 -0.243 -1.909 1.00 98.62 97 LEU A CA 1
ATOM 752 C C . LEU A 1 97 ? -0.084 -1.701 -2.105 1.00 98.62 97 LEU A C 1
ATOM 754 O O . LEU A 1 97 ? 0.579 -2.601 -1.594 1.00 98.62 97 LEU A O 1
ATOM 758 N N . LEU A 1 98 ? -1.155 -1.949 -2.858 1.00 98.44 98 LEU A N 1
ATOM 759 C CA . LEU A 1 98 ? -1.485 -3.284 -3.359 1.00 98.44 98 LEU A CA 1
ATOM 760 C C . LEU A 1 98 ? -0.895 -3.451 -4.758 1.00 98.44 98 LEU A C 1
ATOM 762 O O . LEU A 1 98 ? -1.195 -2.663 -5.655 1.00 98.44 98 LEU A O 1
ATOM 766 N N . CYS A 1 99 ? -0.070 -4.477 -4.928 1.00 97.81 99 CYS A N 1
ATOM 767 C CA . CYS A 1 99 ? 0.582 -4.816 -6.183 1.00 97.81 99 CYS A CA 1
ATOM 768 C C . CYS A 1 99 ? -0.265 -5.781 -7.023 1.00 97.81 99 CYS A C 1
ATOM 770 O O . CYS A 1 99 ? -1.083 -6.539 -6.494 1.00 97.81 99 CYS A O 1
ATOM 772 N N . GLU A 1 100 ? -0.064 -5.783 -8.342 1.00 96.19 100 GLU A N 1
ATOM 773 C CA . GLU A 1 100 ? -0.766 -6.677 -9.271 1.00 96.19 100 GLU A CA 1
ATOM 774 C C . GLU A 1 100 ? -0.542 -8.177 -9.001 1.00 96.19 100 GLU A C 1
ATOM 776 O O . GLU A 1 100 ? -1.359 -9.007 -9.409 1.00 96.19 100 GLU A O 1
ATOM 781 N N . ASP A 1 101 ? 0.529 -8.539 -8.291 1.00 95.38 101 ASP A N 1
ATOM 782 C CA . ASP A 1 101 ? 0.810 -9.908 -7.841 1.00 95.38 101 ASP A CA 1
ATOM 783 C C . ASP A 1 101 ? 0.073 -10.294 -6.539 1.00 95.38 101 ASP A C 1
ATOM 785 O O . ASP A 1 101 ? 0.120 -11.449 -6.110 1.00 95.38 101 ASP A O 1
ATOM 789 N N . GLY A 1 102 ? -0.644 -9.346 -5.930 1.00 96.12 102 GLY A N 1
ATOM 790 C CA . GLY A 1 102 ? -1.380 -9.510 -4.680 1.00 96.12 102 GLY A CA 1
ATOM 791 C C . GLY A 1 102 ? -0.592 -9.154 -3.424 1.00 96.12 102 GLY A C 1
ATOM 792 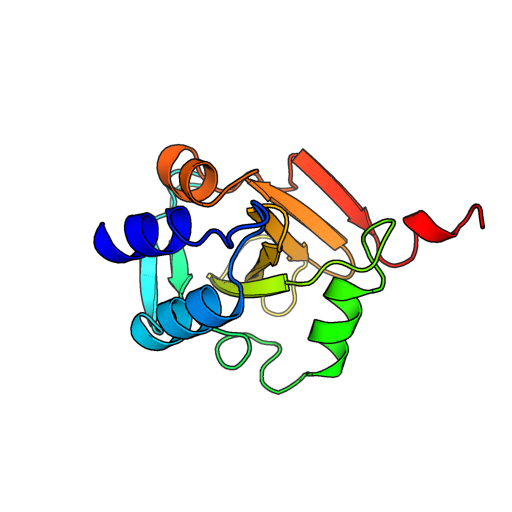O O . GLY A 1 102 ? -1.201 -9.067 -2.358 1.00 96.12 102 GLY A O 1
ATOM 793 N N . ASN A 1 103 ? 0.715 -8.916 -3.512 1.00 97.81 103 ASN A N 1
ATOM 794 C CA . ASN A 1 103 ? 1.515 -8.482 -2.376 1.00 97.81 103 ASN A CA 1
ATOM 795 C C . ASN A 1 103 ? 1.149 -7.057 -1.952 1.00 97.81 103 ASN A C 1
ATOM 797 O O . ASN A 1 103 ? 0.732 -6.222 -2.757 1.00 97.81 103 ASN A O 1
ATOM 801 N N . ILE A 1 104 ? 1.319 -6.780 -0.661 1.00 98.50 104 ILE A N 1
ATOM 802 C CA . ILE A 1 104 ? 1.084 -5.464 -0.078 1.00 98.50 104 ILE A CA 1
ATOM 803 C C . ILE A 1 104 ? 2.406 -4.917 0.417 1.00 98.50 104 ILE A C 1
ATOM 805 O O . ILE A 1 104 ? 3.069 -5.527 1.262 1.00 98.50 104 ILE A O 1
ATOM 809 N N . TYR A 1 105 ? 2.743 -3.740 -0.089 1.00 98.69 105 TYR A N 1
ATOM 810 C CA . TYR A 1 105 ? 3.955 -3.028 0.256 1.00 98.69 105 TYR A CA 1
ATOM 811 C C . TYR A 1 105 ? 3.628 -1.804 1.097 1.00 98.69 105 TYR A C 1
ATOM 813 O O . TYR A 1 105 ? 2.583 -1.184 0.915 1.00 98.69 105 TYR A O 1
ATOM 821 N N . ALA A 1 106 ? 4.518 -1.465 2.018 1.00 98.44 106 ALA A N 1
ATOM 822 C CA . ALA A 1 106 ? 4.514 -0.190 2.710 1.00 98.44 106 ALA A CA 1
ATOM 823 C C . ALA A 1 106 ? 5.716 0.636 2.256 1.00 98.44 106 ALA A C 1
ATOM 825 O O . ALA A 1 106 ? 6.808 0.083 2.135 1.00 98.44 106 ALA A O 1
ATOM 826 N N . TYR A 1 107 ? 5.520 1.928 2.023 1.00 98.44 107 TYR A N 1
ATOM 827 C CA . TYR A 1 107 ? 6.597 2.836 1.640 1.00 98.44 107 TYR A CA 1
ATOM 828 C C . TYR A 1 107 ? 7.121 3.637 2.840 1.00 98.44 107 TYR A C 1
ATOM 830 O O . TYR A 1 107 ? 6.340 4.300 3.524 1.00 98.44 107 TYR A O 1
ATOM 838 N N . GLU A 1 108 ? 8.434 3.582 3.077 1.00 97.12 108 GLU A N 1
ATOM 839 C CA . GLU A 1 108 ? 9.174 4.340 4.096 1.00 97.12 108 GLU A CA 1
ATOM 840 C C . GLU A 1 108 ? 10.503 4.821 3.487 1.00 97.12 108 GLU A C 1
ATOM 842 O O . GLU A 1 108 ? 11.353 3.993 3.191 1.00 97.12 108 GLU A O 1
ATOM 847 N N . ASP A 1 109 ? 10.681 6.136 3.305 1.00 94.75 109 ASP A N 1
ATOM 848 C CA . ASP A 1 109 ? 11.969 6.791 2.978 1.00 94.75 109 ASP A CA 1
ATOM 849 C C . ASP A 1 109 ? 12.855 6.025 1.965 1.00 94.75 109 ASP A C 1
ATOM 851 O O . ASP A 1 109 ? 13.886 5.455 2.318 1.00 94.75 109 ASP A O 1
ATOM 855 N N . GLU A 1 110 ? 12.432 5.971 0.696 1.00 96.44 110 GLU A N 1
ATOM 856 C CA . GLU A 1 110 ? 13.133 5.245 -0.382 1.00 96.44 110 GLU A CA 1
ATOM 857 C C . GLU A 1 110 ? 13.256 3.717 -0.173 1.00 96.44 110 GLU A C 1
ATOM 859 O O . GLU A 1 110 ? 14.093 3.048 -0.798 1.00 96.44 110 GLU A O 1
ATOM 864 N N . VAL A 1 111 ? 12.383 3.125 0.651 1.00 97.94 111 VAL A N 1
ATOM 865 C CA . VAL A 1 111 ? 12.272 1.674 0.856 1.00 97.94 111 VAL A CA 1
ATOM 866 C C . VAL A 1 111 ? 10.826 1.195 0.696 1.00 97.94 111 VAL A C 1
ATOM 868 O O . VAL A 1 111 ? 9.898 1.708 1.322 1.00 97.94 111 VAL A O 1
ATOM 871 N N . LEU A 1 112 ? 10.628 0.151 -0.117 1.00 98.00 112 LEU A N 1
ATOM 872 C CA . LEU A 1 112 ? 9.401 -0.645 -0.118 1.00 98.00 112 LEU A CA 1
ATOM 873 C C . LEU A 1 112 ? 9.563 -1.866 0.787 1.00 98.00 112 LEU A C 1
ATOM 875 O O . LEU A 1 112 ? 10.445 -2.702 0.596 1.00 98.00 112 LEU A O 1
ATOM 879 N N . HIS A 1 113 ? 8.654 -2.006 1.741 1.00 98.44 113 HIS A N 1
ATOM 880 C CA . HIS A 1 113 ? 8.594 -3.118 2.680 1.00 98.44 113 HIS A CA 1
ATOM 881 C C . HIS A 1 113 ? 7.462 -4.054 2.282 1.00 98.44 113 HIS A C 1
ATOM 883 O O . HIS A 1 113 ? 6.309 -3.638 2.273 1.00 98.44 113 HIS A O 1
ATOM 889 N N . LEU A 1 114 ? 7.738 -5.327 2.005 1.00 98.62 114 LEU A N 1
ATOM 890 C CA . LEU A 1 114 ? 6.686 -6.329 1.832 1.00 98.62 114 LEU A CA 1
ATOM 891 C C . LEU A 1 114 ? 6.033 -6.609 3.192 1.00 98.62 114 LEU A C 1
ATOM 893 O O . LEU A 1 114 ? 6.585 -7.349 4.007 1.00 98.62 114 LEU A O 1
ATOM 897 N N . VAL A 1 115 ? 4.862 -6.033 3.457 1.00 98.44 115 VAL A N 1
ATOM 898 C CA . VAL A 1 115 ? 4.232 -6.086 4.789 1.00 98.44 115 VAL A CA 1
ATOM 899 C C . VAL A 1 115 ? 3.166 -7.172 4.934 1.00 98.44 115 VAL A C 1
ATOM 901 O O . VAL A 1 115 ? 2.869 -7.580 6.059 1.00 98.44 115 VAL A O 1
ATOM 904 N N . ALA A 1 116 ? 2.611 -7.655 3.819 1.00 98.19 116 ALA A N 1
ATOM 905 C CA . ALA A 1 116 ? 1.708 -8.805 3.752 1.00 98.19 116 ALA A CA 1
ATOM 906 C C . ALA A 1 116 ? 1.705 -9.401 2.333 1.00 98.19 116 ALA A C 1
ATOM 908 O O . ALA A 1 116 ? 1.890 -8.677 1.359 1.00 98.19 116 ALA A O 1
ATOM 909 N N . ARG A 1 117 ? 1.452 -10.708 2.185 1.00 97.25 117 ARG A N 1
ATOM 910 C CA . ARG A 1 117 ? 1.428 -11.381 0.869 1.00 97.25 117 ARG A CA 1
ATOM 911 C C . ARG A 1 117 ? 0.072 -11.345 0.171 1.00 97.25 117 ARG A C 1
ATOM 913 O O . ARG A 1 117 ? -0.096 -11.947 -0.884 1.00 97.25 117 ARG A O 1
ATOM 920 N N . ASN A 1 118 ? -0.939 -10.791 0.833 1.00 96.06 118 ASN A N 1
ATOM 921 C CA . ASN A 1 118 ? -2.287 -10.589 0.310 1.00 96.06 118 ASN A CA 1
ATOM 922 C C . ASN A 1 118 ? -3.131 -9.790 1.303 1.00 96.06 118 ASN A C 1
ATOM 924 O O . ASN A 1 118 ? -2.832 -9.707 2.496 1.00 96.06 118 ASN A O 1
ATOM 928 N N . VAL A 1 119 ? -4.245 -9.266 0.795 1.00 95.44 119 VAL A N 1
ATOM 929 C CA . VAL A 1 119 ? -5.273 -8.538 1.553 1.00 95.44 119 VAL A CA 1
ATOM 930 C C . VAL A 1 119 ? -5.755 -9.325 2.771 1.00 95.44 119 VAL A C 1
ATOM 932 O O . VAL A 1 119 ? -5.899 -8.769 3.857 1.00 95.44 119 VAL A O 1
ATOM 935 N N . LYS A 1 120 ? -5.964 -10.637 2.616 1.00 94.62 120 LYS A N 1
ATOM 936 C CA . LYS A 1 120 ? -6.420 -11.490 3.714 1.00 94.62 120 LYS A CA 1
ATOM 937 C C . LYS A 1 120 ? -5.395 -11.533 4.851 1.00 94.62 120 LYS A C 1
ATOM 939 O O . LYS A 1 120 ? -5.777 -11.394 6.006 1.00 94.62 120 LYS A O 1
ATOM 944 N N . GLU A 1 121 ? -4.109 -11.689 4.548 1.00 95.94 121 GLU A N 1
ATOM 945 C CA . GLU A 1 121 ? -3.039 -11.683 5.550 1.00 95.94 121 GLU A CA 1
ATOM 946 C C . GLU A 1 121 ? -2.938 -10.333 6.273 1.00 95.94 121 GLU A C 1
ATOM 948 O O . GLU A 1 121 ? -2.842 -10.326 7.503 1.00 95.94 121 GLU A O 1
ATOM 953 N N . LEU A 1 122 ? -3.046 -9.211 5.548 1.00 96.81 122 LEU A N 1
ATOM 954 C CA . LEU A 1 122 ? -3.030 -7.871 6.147 1.00 96.81 122 LEU A CA 1
ATOM 955 C C . LEU A 1 122 ? -4.092 -7.726 7.249 1.00 96.81 122 LEU A C 1
ATOM 957 O O . LEU A 1 122 ? -3.794 -7.207 8.324 1.00 96.81 122 LEU A O 1
ATOM 961 N N . PHE A 1 123 ? -5.318 -8.198 7.008 1.00 94.12 123 PHE A N 1
ATOM 962 C CA . PHE A 1 123 ? -6.422 -8.033 7.960 1.00 94.12 123 PHE A CA 1
ATOM 963 C C . PHE A 1 123 ? -6.516 -9.163 9.000 1.00 94.12 123 PHE A C 1
ATOM 965 O O . PHE A 1 123 ? -6.808 -8.910 10.171 1.00 94.12 123 PHE A O 1
ATOM 972 N N . GLU A 1 124 ? -6.223 -10.414 8.630 1.00 93.75 124 GLU A N 1
ATOM 973 C CA . GLU A 1 124 ? -6.310 -11.553 9.554 1.00 93.75 124 GLU A CA 1
ATOM 974 C C . GLU A 1 124 ? -5.090 -11.704 10.465 1.00 93.75 124 GLU A C 1
ATOM 976 O O . GLU A 1 124 ? -5.231 -12.234 11.575 1.00 93.75 124 GLU A O 1
ATOM 981 N N . THR A 1 125 ? -3.909 -11.275 10.021 1.00 95.19 125 THR A N 1
ATOM 982 C CA . THR A 1 125 ? -2.647 -11.385 10.770 1.00 95.19 125 THR A CA 1
ATOM 983 C C . THR A 1 125 ? -2.151 -10.013 11.198 1.00 95.19 125 THR A C 1
ATOM 985 O O . THR A 1 125 ? -1.811 -9.841 12.369 1.00 95.19 125 THR A O 1
ATOM 988 N N . GLY A 1 126 ? -2.178 -9.040 10.292 1.00 95.62 126 GLY A N 1
ATOM 989 C CA . GLY A 1 126 ? -1.675 -7.691 10.520 1.00 95.62 126 GLY A CA 1
ATOM 990 C C . GLY A 1 126 ? -0.614 -7.282 9.504 1.00 95.62 126 GLY A C 1
ATOM 991 O O . GLY A 1 126 ? -0.216 -8.049 8.629 1.00 95.62 126 GLY A O 1
ATOM 992 N N . LEU A 1 127 ? -0.144 -6.053 9.667 1.00 95.81 127 LEU A N 1
ATOM 993 C CA . LEU A 1 127 ? 0.960 -5.454 8.936 1.00 95.81 127 LEU A CA 1
ATOM 994 C C . LEU A 1 127 ? 2.279 -5.878 9.599 1.00 95.81 127 LEU A C 1
ATOM 996 O O . LEU A 1 127 ? 2.515 -5.588 10.773 1.00 95.81 127 LEU A O 1
ATOM 1000 N N . THR A 1 128 ? 3.151 -6.562 8.858 1.00 97.25 128 THR A N 1
ATOM 1001 C CA . THR A 1 128 ? 4.500 -6.898 9.337 1.00 97.25 128 THR A CA 1
ATOM 1002 C C . THR A 1 128 ? 5.445 -5.740 9.051 1.00 97.25 128 THR A C 1
ATOM 1004 O O . THR A 1 128 ? 5.670 -5.424 7.892 1.00 97.25 128 THR A O 1
ATOM 1007 N N . PHE A 1 129 ? 6.038 -5.133 10.079 1.00 95.12 129 PHE A N 1
ATOM 1008 C CA . PHE A 1 129 ? 6.992 -4.026 9.933 1.00 95.12 129 PHE A CA 1
ATOM 1009 C C . PHE A 1 129 ? 8.301 -4.330 10.688 1.00 95.12 129 PHE A C 1
ATOM 1011 O O . PHE A 1 129 ? 8.213 -4.809 11.824 1.00 95.12 129 PHE A O 1
ATOM 1018 N N . PRO A 1 130 ? 9.501 -4.104 10.109 1.00 92.06 130 PRO A N 1
ATOM 1019 C CA . PRO A 1 130 ? 9.806 -3.437 8.833 1.00 92.06 130 PRO A CA 1
ATOM 1020 C C . PRO A 1 130 ? 9.639 -4.336 7.591 1.00 92.06 130 PRO A C 1
ATOM 1022 O O . PRO A 1 130 ? 10.345 -4.172 6.615 1.00 92.06 130 PRO A O 1
ATOM 1025 N N . GLY A 1 131 ? 8.739 -5.317 7.594 1.00 93.56 131 GLY A N 1
ATOM 1026 C CA . GLY A 1 131 ? 8.458 -6.147 6.422 1.00 93.56 131 GLY A CA 1
ATOM 1027 C C . GLY A 1 131 ? 9.099 -7.529 6.475 1.00 93.56 131 GLY A C 1
ATOM 1028 O O . GLY A 1 131 ? 9.960 -7.837 7.299 1.00 93.56 131 GLY A O 1
ATOM 1029 N N . LEU A 1 132 ? 8.601 -8.395 5.602 1.00 96.44 132 LEU A N 1
ATOM 1030 C CA . LEU A 1 132 ? 9.104 -9.740 5.338 1.00 96.44 132 LEU A CA 1
ATOM 1031 C C . LEU A 1 132 ? 10.345 -9.691 4.438 1.00 96.44 132 LEU A C 1
ATOM 1033 O O . LEU A 1 132 ? 11.254 -10.503 4.593 1.00 96.44 132 LEU A O 1
ATOM 1037 N N . GLU A 1 133 ? 10.347 -8.729 3.520 1.00 97.62 133 GLU A N 1
ATOM 1038 C CA . GLU A 1 133 ? 11.412 -8.379 2.586 1.00 97.62 133 GLU A CA 1
ATOM 1039 C C . GLU A 1 133 ? 11.419 -6.850 2.443 1.00 97.62 133 GLU A C 1
ATOM 1041 O O . GLU A 1 133 ? 10.372 -6.214 2.605 1.00 97.62 133 GLU A O 1
ATOM 1046 N N . CYS A 1 134 ? 12.583 -6.273 2.154 1.00 97.00 134 CYS A N 1
ATOM 1047 C CA . CYS A 1 134 ? 12.747 -4.839 1.930 1.00 97.00 134 CYS A CA 1
ATOM 1048 C C . CYS A 1 134 ? 13.468 -4.627 0.606 1.00 97.00 134 CYS A C 1
ATOM 1050 O O . CYS A 1 134 ? 14.425 -5.345 0.313 1.00 97.00 134 CYS A O 1
ATOM 1052 N N . TYR A 1 135 ? 13.043 -3.616 -0.139 1.00 97.31 135 TYR A N 1
ATOM 1053 C CA . TYR A 1 135 ? 13.607 -3.258 -1.430 1.00 97.31 135 TYR A CA 1
ATOM 1054 C C . TYR A 1 135 ? 13.934 -1.777 -1.399 1.00 97.31 135 TYR A C 1
ATOM 1056 O O . TYR A 1 135 ? 13.038 -0.953 -1.219 1.00 97.31 135 TYR A O 1
ATOM 1064 N N . LYS A 1 136 ? 15.213 -1.436 -1.527 1.00 97.19 136 LYS A N 1
ATOM 1065 C CA . LYS A 1 136 ? 15.629 -0.038 -1.639 1.00 97.19 136 LYS A CA 1
ATOM 1066 C C . LYS A 1 136 ? 15.523 0.415 -3.081 1.00 97.19 136 LYS A C 1
ATOM 1068 O O . LYS A 1 136 ? 15.755 -0.373 -4.001 1.00 97.19 136 LYS A O 1
ATOM 1073 N N . MET A 1 137 ? 15.236 1.694 -3.270 1.00 96.38 137 MET A N 1
ATOM 1074 C CA . MET A 1 137 ? 15.236 2.295 -4.596 1.00 96.38 137 MET A CA 1
ATOM 1075 C C . MET A 1 137 ? 16.567 2.023 -5.318 1.00 96.38 137 MET A C 1
ATOM 1077 O O . MET A 1 137 ? 17.646 2.285 -4.789 1.00 96.38 137 MET A O 1
ATOM 1081 N N . GLY A 1 138 ? 16.499 1.481 -6.532 1.00 94.62 138 GLY A N 1
ATOM 1082 C CA . GLY A 1 138 ? 17.660 1.233 -7.385 1.00 94.62 138 GLY A CA 1
ATOM 1083 C C . GLY A 1 138 ? 18.460 -0.043 -7.084 1.00 94.62 138 GLY A C 1
ATOM 1084 O O . GLY A 1 138 ? 19.200 -0.494 -7.956 1.00 94.62 138 GLY A O 1
ATOM 1085 N N . GLU A 1 139 ? 18.306 -0.655 -5.903 1.00 93.75 139 GLU A N 1
ATOM 1086 C CA . GLU A 1 139 ? 19.171 -1.755 -5.428 1.00 93.75 139 GLU A CA 1
ATOM 1087 C C . GLU A 1 139 ? 19.111 -2.990 -6.340 1.00 93.75 139 GLU A C 1
ATOM 1089 O O . GLU A 1 139 ? 20.124 -3.636 -6.597 1.00 93.75 139 GLU A O 1
ATOM 1094 N N . CYS A 1 140 ? 17.943 -3.293 -6.910 1.00 90.12 140 CYS A N 1
ATOM 1095 C CA . CYS A 1 140 ? 17.773 -4.429 -7.819 1.00 90.12 140 CYS A CA 1
ATOM 1096 C C . CYS A 1 140 ? 18.430 -4.244 -9.203 1.00 90.12 140 CYS A C 1
ATOM 1098 O O . CYS A 1 140 ? 18.507 -5.211 -9.964 1.00 90.12 140 CYS A O 1
ATOM 1100 N N . PHE A 1 141 ? 18.940 -3.048 -9.520 1.00 87.69 141 PHE A N 1
ATOM 1101 C CA . PHE A 1 141 ? 19.590 -2.731 -10.797 1.00 87.69 141 PHE A CA 1
ATOM 1102 C C . PHE A 1 141 ? 21.115 -2.566 -10.684 1.00 87.69 141 PHE A C 1
ATOM 1104 O O . PHE A 1 141 ? 21.765 -2.314 -11.697 1.00 87.69 141 PHE A O 1
ATOM 1111 N N . GLU A 1 142 ? 21.708 -2.705 -9.491 1.00 83.06 142 GLU A N 1
ATOM 1112 C CA . GLU A 1 142 ? 23.151 -2.477 -9.276 1.00 83.06 142 GLU A CA 1
ATOM 1113 C C . GLU A 1 142 ? 24.060 -3.471 -10.028 1.00 83.06 142 GLU A C 1
ATOM 1115 O O . GLU A 1 142 ? 25.214 -3.151 -10.313 1.00 83.06 142 GLU A O 1
ATOM 1120 N N . ASP A 1 143 ? 23.534 -4.644 -10.396 1.00 70.50 143 ASP A N 1
ATOM 1121 C CA . ASP A 1 143 ? 24.259 -5.720 -11.091 1.00 70.50 143 ASP A CA 1
ATOM 1122 C C . ASP A 1 143 ? 23.955 -5.821 -12.610 1.00 70.50 143 ASP A C 1
ATOM 1124 O O . ASP A 1 143 ? 24.341 -6.809 -13.247 1.00 70.50 143 ASP A O 1
ATOM 1128 N N . LEU A 1 144 ? 23.261 -4.836 -13.204 1.00 60.16 144 LEU A N 1
ATOM 1129 C CA . LEU A 1 144 ? 22.909 -4.807 -14.640 1.00 60.16 144 LEU A CA 1
ATOM 1130 C C . LEU A 1 144 ? 23.988 -4.214 -15.563 1.00 60.16 144 LEU A C 1
ATOM 1132 O O . LEU A 1 144 ? 24.709 -3.270 -15.167 1.00 60.16 144 LEU A O 1
#

Sequence (144 aa):
CDGIESELAGLYTEGGRIDLDEVANVVKRYSGTIIPLKEPKGYSLRVCGQDGTVYSGDEEELEAWKDFYLPERMEMVVIGAVDNFPCEAFDQELVLLLCEDGNIYAYEDEVLHLVARNVKELFETGLTFPGLECYKMGECFEDL

Organism: Clarias magur (NCBI:txid1594786)

Secondary structure (DSSP, 8-state):
-HHHHHHHTT-B-TTSSB-HHHHHHHHHHTTT-EEE-SSSTT-EEE---GGGSTTTT-HHHHHHHHHSSSSS---EEEEEEETT-SSSSGGG-EEEEEETTS-EEEEETTEEEEEESSHHHHHHT---SS-SSEEETTGGGTT-